Protein AF-A0A6N6KF00-F1 (afdb_monomer_lite)

Radius of gyration: 11.95 Å; chains: 1; bounding box: 24×31×28 Å

Secondary structure (DSSP, 8-state):
--SS-------STTB-TT--------TTHHHHHHHHHHT---TT------GGGB-

pLDDT: mean 93.47, std 7.96, range [58.25, 98.31]

Structure (mmCIF, N/CA/C/O backbone):
data_AF-A0A6N6KF00-F1
#
_entry.id   AF-A0A6N6KF00-F1
#
loop_
_atom_site.group_PDB
_atom_site.id
_atom_site.type_symbol
_atom_site.label_atom_id
_atom_site.label_alt_id
_atom_site.label_comp_id
_atom_site.label_asym_id
_atom_site.label_entity_id
_atom_site.label_seq_id
_atom_site.pdbx_PDB_ins_code
_atom_site.Cartn_x
_atom_site.Cartn_y
_atom_site.Cartn_z
_atom_site.occupancy
_atom_site.B_iso_or_equiv
_atom_site.auth_seq_id
_atom_site.auth_comp_id
_atom_site.auth_asym_id
_atom_site.auth_atom_id
_atom_site.pdbx_PDB_model_num
ATOM 1 N N . GLU A 1 1 ? 14.242 8.812 -16.039 1.00 58.25 1 GLU A N 1
ATOM 2 C CA . GLU A 1 1 ? 13.175 8.595 -15.038 1.00 58.25 1 GLU A CA 1
ATOM 3 C C . GLU A 1 1 ? 11.737 8.771 -15.569 1.00 58.25 1 GLU A C 1
ATOM 5 O O . GLU A 1 1 ? 10.825 8.927 -14.779 1.00 58.25 1 GLU A O 1
ATOM 10 N N . GLY A 1 2 ? 11.458 8.678 -16.880 1.00 62.44 2 GLY A N 1
ATOM 11 C CA . GLY A 1 2 ? 10.120 9.025 -17.411 1.00 62.44 2 GLY A CA 1
ATOM 12 C C . GLY A 1 2 ? 9.071 7.903 -17.512 1.00 62.44 2 GLY A C 1
ATOM 13 O O . GLY A 1 2 ? 7.930 8.190 -17.847 1.00 62.44 2 GLY A O 1
ATOM 14 N N . CYS A 1 3 ? 9.424 6.631 -17.276 1.00 68.38 3 CYS A N 1
ATOM 15 C CA . CYS A 1 3 ? 8.502 5.487 -17.457 1.00 68.38 3 CYS A CA 1
ATOM 16 C C . CYS A 1 3 ? 8.555 4.437 -16.334 1.00 68.38 3 CYS A C 1
ATOM 18 O O . CYS A 1 3 ? 7.992 3.358 -16.484 1.00 68.38 3 CYS A O 1
ATOM 20 N N . ARG A 1 4 ? 9.273 4.709 -15.238 1.00 81.69 4 ARG A N 1
ATOM 21 C CA . ARG A 1 4 ? 9.464 3.748 -14.130 1.00 81.69 4 ARG A CA 1
ATOM 22 C C . ARG A 1 4 ? 9.039 4.302 -12.769 1.00 81.69 4 ARG A C 1
ATOM 24 O O . ARG A 1 4 ? 9.112 3.579 -11.790 1.00 81.69 4 ARG A O 1
ATOM 31 N N . HIS A 1 5 ? 8.603 5.560 -12.724 1.00 88.06 5 HIS A N 1
ATOM 32 C CA . HIS A 1 5 ? 8.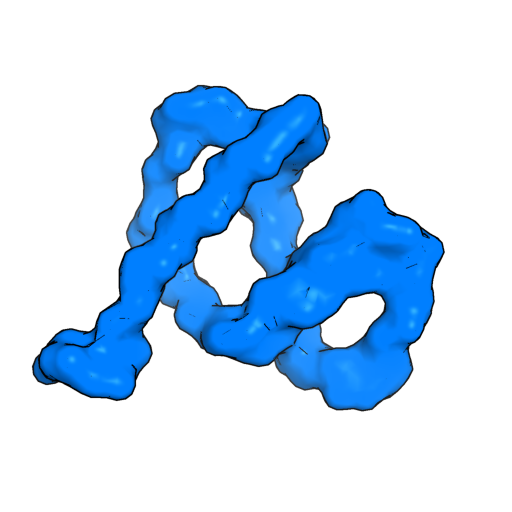107 6.221 -11.524 1.00 88.06 5 HIS A CA 1
ATOM 33 C C . HIS A 1 5 ? 6.661 6.659 -11.772 1.00 88.06 5 HIS A C 1
ATOM 35 O O . HIS A 1 5 ? 6.368 7.254 -12.812 1.00 88.06 5 HIS A O 1
ATOM 41 N N . ILE A 1 6 ? 5.763 6.319 -10.850 1.00 90.88 6 ILE A N 1
ATOM 42 C CA . ILE A 1 6 ? 4.326 6.593 -10.941 1.00 90.88 6 ILE A CA 1
ATOM 43 C C . ILE A 1 6 ? 3.891 7.238 -9.628 1.00 90.88 6 ILE A C 1
ATOM 45 O O . ILE A 1 6 ? 4.292 6.791 -8.557 1.00 90.88 6 ILE A O 1
ATOM 49 N N . ASN A 1 7 ? 3.048 8.268 -9.715 1.00 91.50 7 ASN A N 1
ATOM 50 C CA . ASN A 1 7 ? 2.450 8.880 -8.533 1.00 91.50 7 ASN A CA 1
ATOM 51 C C . ASN A 1 7 ? 1.480 7.902 -7.855 1.00 91.50 7 ASN A C 1
ATOM 53 O O . ASN A 1 7 ? 0.581 7.365 -8.505 1.00 91.50 7 ASN A O 1
ATOM 57 N N . ARG A 1 8 ? 1.630 7.725 -6.540 1.00 93.31 8 ARG A N 1
ATOM 58 C CA . ARG A 1 8 ? 0.716 6.960 -5.682 1.00 93.31 8 ARG A CA 1
ATOM 59 C C . ARG A 1 8 ? -0.146 7.930 -4.874 1.00 93.31 8 ARG A C 1
ATOM 61 O O . ARG A 1 8 ? 0.372 8.870 -4.283 1.00 93.31 8 ARG A O 1
ATOM 68 N N . PHE A 1 9 ? -1.453 7.688 -4.835 1.00 94.94 9 PHE A N 1
ATOM 69 C CA . PHE A 1 9 ? -2.395 8.421 -3.989 1.00 94.94 9 PHE A CA 1
ATOM 70 C C . PHE A 1 9 ? -3.357 7.435 -3.329 1.00 94.94 9 PHE A C 1
ATOM 72 O O . PHE A 1 9 ? -3.920 6.578 -4.010 1.00 94.94 9 PHE A O 1
ATOM 79 N N . ALA A 1 10 ? -3.544 7.572 -2.018 1.00 94.50 10 ALA A N 1
ATOM 80 C CA . ALA A 1 10 ? -4.473 6.781 -1.222 1.00 94.50 10 ALA A CA 1
ATOM 81 C C . ALA A 1 10 ? -5.387 7.716 -0.421 1.00 94.50 10 ALA A C 1
ATOM 83 O O . ALA A 1 10 ? -4.957 8.772 0.044 1.00 94.50 10 ALA A O 1
ATOM 84 N N . TRP A 1 11 ? -6.660 7.344 -0.288 1.00 95.31 11 TRP A N 1
ATOM 85 C CA . TRP A 1 11 ? -7.651 8.119 0.450 1.00 95.31 11 TRP A CA 1
ATOM 86 C C . TRP A 1 11 ? -8.751 7.211 0.989 1.00 95.31 11 TRP A C 1
ATOM 88 O O . TRP A 1 11 ? -9.278 6.364 0.270 1.00 95.31 11 TRP A O 1
ATOM 98 N N . GLY A 1 12 ? -9.103 7.411 2.253 1.00 94.75 12 GLY A N 1
ATOM 99 C CA . GLY A 1 12 ? -10.089 6.611 2.963 1.00 94.75 12 GLY A CA 1
ATOM 100 C C . GLY A 1 12 ? -10.013 6.861 4.469 1.00 94.75 12 GLY A C 1
ATOM 101 O O . GLY A 1 12 ? -9.154 7.629 4.907 1.00 94.75 12 GLY A O 1
ATOM 102 N N . PRO A 1 13 ? -10.923 6.258 5.248 1.00 95.44 13 PRO A N 1
ATOM 103 C CA . PRO A 1 13 ? -10.932 6.387 6.702 1.00 95.44 13 PRO A CA 1
ATOM 104 C C . PRO A 1 13 ? -9.741 5.686 7.369 1.00 95.44 13 PRO A C 1
ATOM 106 O O . PRO A 1 13 ? -9.328 6.121 8.433 1.00 95.44 13 PRO A O 1
ATOM 109 N N . ASP A 1 14 ? -9.179 4.660 6.729 1.00 96.44 14 ASP A N 1
ATOM 110 C CA . ASP A 1 14 ? -8.061 3.867 7.254 1.00 96.44 14 ASP A CA 1
ATOM 111 C C . ASP A 1 14 ? -6.682 4.448 6.891 1.00 96.44 14 ASP A C 1
ATOM 113 O O . ASP A 1 14 ? -5.660 3.847 7.201 1.00 96.44 14 ASP A O 1
ATOM 117 N N . PHE A 1 15 ? -6.634 5.599 6.208 1.00 97.31 15 PHE A N 1
ATOM 118 C CA . PHE A 1 15 ? -5.396 6.235 5.751 1.00 97.31 15 PHE A CA 1
ATOM 119 C C . PHE A 1 15 ? -5.120 7.546 6.484 1.00 97.31 15 PHE A C 1
ATOM 121 O O . PHE A 1 15 ? -6.016 8.381 6.646 1.00 97.31 15 PHE A O 1
ATOM 128 N N . LYS A 1 16 ? -3.845 7.791 6.809 1.00 96.44 16 LYS A N 1
ATOM 129 C CA . LYS A 1 16 ? -3.400 9.051 7.419 1.00 96.44 16 LYS A CA 1
ATOM 130 C C . LYS A 1 16 ? -3.780 10.262 6.573 1.00 96.44 16 LYS A C 1
ATOM 132 O O . LYS A 1 16 ?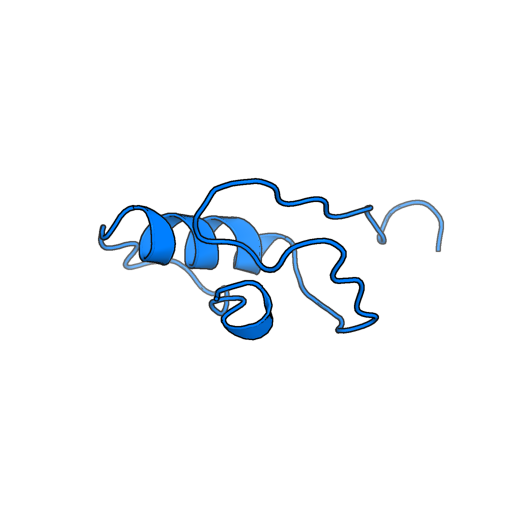 -3.525 10.339 5.368 1.00 96.44 16 LYS A O 1
ATOM 137 N N . ARG A 1 17 ? -4.333 11.281 7.226 1.00 95.94 17 ARG A N 1
ATOM 138 C CA . ARG A 1 17 ? -4.769 12.517 6.559 1.00 95.94 17 ARG A CA 1
ATOM 139 C C . ARG A 1 17 ? -3.607 13.480 6.314 1.00 95.94 17 ARG A C 1
ATOM 141 O O . ARG A 1 17 ? -2.878 13.830 7.235 1.00 95.94 17 ARG A O 1
ATOM 148 N N . GLY A 1 18 ? -3.495 13.983 5.081 1.00 95.00 18 GLY A N 1
ATOM 149 C CA . GLY A 1 18 ? -2.473 14.975 4.712 1.00 95.00 18 GLY A CA 1
ATOM 150 C C . GLY A 1 18 ? -1.041 14.437 4.773 1.00 95.00 18 GLY A C 1
ATOM 151 O O . GLY A 1 18 ? -0.104 15.221 4.900 1.00 95.00 18 GLY A O 1
ATOM 152 N N . TYR A 1 19 ? -0.886 13.114 4.720 1.00 94.94 19 TYR A N 1
ATOM 153 C CA . TYR A 1 19 ? 0.400 12.439 4.770 1.00 94.94 19 TYR A CA 1
ATOM 154 C C . TYR A 1 19 ? 1.059 12.407 3.388 1.00 94.94 19 TYR A C 1
ATOM 156 O O . TYR A 1 19 ? 0.404 12.141 2.380 1.00 94.94 19 TYR A O 1
ATOM 164 N N . SER A 1 20 ? 2.359 12.688 3.353 1.00 94.62 20 SER A N 1
ATOM 165 C CA . SER A 1 20 ? 3.210 12.585 2.169 1.00 94.62 20 SER A CA 1
ATOM 166 C C . SER A 1 20 ? 4.537 11.962 2.568 1.00 94.62 20 SER A C 1
ATOM 168 O O . SER A 1 20 ? 5.101 12.334 3.600 1.00 94.62 20 SER A O 1
ATOM 170 N N . GLU A 1 21 ? 5.050 11.069 1.736 1.00 92.19 21 GLU A N 1
ATOM 171 C CA . GLU A 1 21 ? 6.285 10.339 1.990 1.00 92.19 21 GLU A CA 1
ATOM 172 C C . GLU A 1 21 ? 7.070 10.110 0.700 1.00 92.19 21 GLU A C 1
ATOM 174 O O . GLU A 1 21 ? 6.485 10.018 -0.379 1.00 92.19 21 GLU A O 1
ATOM 179 N N . ASP A 1 22 ? 8.384 9.943 0.851 1.00 92.31 22 ASP A N 1
ATOM 180 C CA . ASP A 1 22 ? 9.317 9.628 -0.236 1.00 92.31 22 ASP A CA 1
ATOM 181 C C . ASP A 1 22 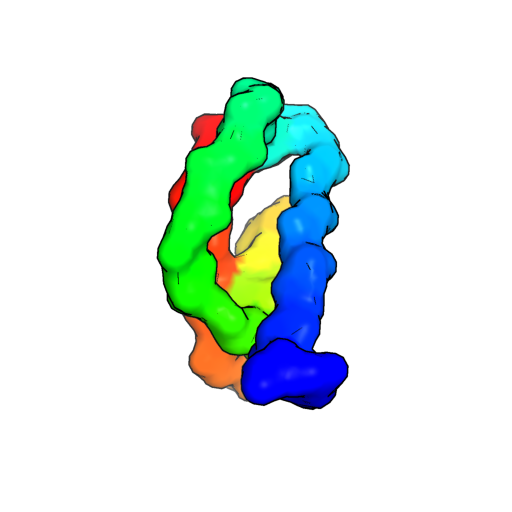? 9.848 8.184 -0.128 1.00 92.31 22 ASP A C 1
ATOM 183 O O . ASP A 1 22 ? 10.950 7.871 -0.578 1.00 92.31 22 ASP A O 1
ATOM 187 N N . ILE A 1 23 ? 9.083 7.289 0.510 1.00 94.06 23 ILE A N 1
ATOM 188 C CA . ILE A 1 23 ? 9.440 5.871 0.632 1.00 94.06 23 ILE A CA 1
ATOM 189 C C . ILE A 1 23 ? 9.258 5.190 -0.728 1.00 94.06 23 ILE A C 1
ATOM 191 O O . ILE A 1 23 ? 8.162 5.176 -1.303 1.00 94.06 23 ILE A O 1
ATOM 195 N N . GLU A 1 24 ? 10.348 4.614 -1.238 1.00 94.06 24 GLU A N 1
ATOM 196 C CA . GLU A 1 24 ? 10.337 3.834 -2.473 1.00 94.06 24 GLU A CA 1
ATOM 197 C C . GLU A 1 24 ? 9.509 2.558 -2.294 1.00 94.06 24 GLU A C 1
ATOM 199 O O . GLU A 1 24 ? 9.700 1.794 -1.349 1.00 94.06 24 GLU A O 1
ATOM 204 N N . ARG A 1 25 ? 8.580 2.336 -3.226 1.00 95.62 25 ARG A N 1
ATOM 205 C CA . ARG A 1 25 ? 7.677 1.182 -3.261 1.00 95.62 25 ARG A CA 1
ATOM 206 C C . ARG A 1 25 ? 7.523 0.682 -4.687 1.00 95.62 25 ARG A C 1
ATOM 208 O O . ARG A 1 25 ? 7.674 1.449 -5.643 1.00 95.62 25 ARG A O 1
ATOM 215 N N . GLU A 1 26 ? 7.171 -0.587 -4.825 1.00 95.69 26 GLU A N 1
ATOM 216 C CA . GLU A 1 26 ? 6.920 -1.219 -6.115 1.00 95.69 26 GLU A CA 1
ATOM 217 C C . GLU A 1 26 ? 5.417 -1.364 -6.383 1.00 95.69 26 GLU A C 1
ATOM 219 O O . GLU A 1 26 ? 4.582 -1.364 -5.481 1.00 95.69 26 GLU A O 1
ATOM 224 N N . LEU A 1 27 ? 5.031 -1.526 -7.652 1.00 95.00 27 LEU A N 1
ATOM 225 C CA . LEU A 1 27 ? 3.615 -1.696 -8.010 1.00 95.00 27 LEU A CA 1
ATOM 226 C C . LEU A 1 27 ? 2.996 -2.974 -7.424 1.00 95.00 27 LEU A C 1
ATOM 228 O O . LEU A 1 27 ? 1.780 -3.031 -7.250 1.00 95.00 27 LEU A O 1
ATOM 232 N N . ILE A 1 28 ? 3.818 -3.979 -7.107 1.00 96.94 28 ILE A N 1
ATOM 233 C CA . ILE A 1 28 ? 3.377 -5.224 -6.467 1.00 96.94 28 ILE A CA 1
ATOM 234 C C . ILE A 1 28 ? 2.979 -5.031 -4.996 1.00 96.94 28 ILE A C 1
ATOM 236 O O . ILE A 1 28 ? 2.230 -5.849 -4.471 1.00 96.94 28 ILE A O 1
ATOM 240 N N . ASP A 1 29 ? 3.385 -3.931 -4.358 1.00 97.69 29 ASP A N 1
ATOM 241 C CA . ASP A 1 29 ? 3.011 -3.604 -2.975 1.00 97.69 29 ASP A CA 1
ATOM 242 C C . ASP A 1 29 ? 1.550 -3.140 -2.870 1.00 97.69 29 ASP A C 1
ATOM 244 O O . ASP A 1 29 ? 0.910 -3.276 -1.826 1.00 97.69 29 ASP A O 1
ATOM 248 N N . ILE A 1 30 ? 0.981 -2.626 -3.969 1.00 96.81 30 ILE A N 1
ATOM 249 C CA . ILE A 1 30 ? -0.418 -2.185 -4.034 1.00 96.81 30 ILE A CA 1
ATOM 250 C C . ILE A 1 30 ? -1.381 -3.346 -3.732 1.00 96.81 30 ILE A C 1
ATOM 252 O O . ILE A 1 30 ? -2.162 -3.214 -2.790 1.00 96.81 30 ILE A O 1
ATOM 256 N N . PRO A 1 31 ? -1.366 -4.482 -4.463 1.00 97.75 31 PRO A N 1
ATOM 257 C CA . PRO A 1 31 ? -2.267 -5.589 -4.161 1.00 97.75 31 PRO A CA 1
ATOM 258 C C . PRO A 1 31 ? -2.012 -6.220 -2.784 1.00 97.75 31 PRO A C 1
ATOM 260 O O . PRO A 1 31 ? -2.986 -6.622 -2.154 1.00 97.75 31 PRO A O 1
ATOM 263 N N . ALA A 1 32 ? -0.768 -6.253 -2.284 1.00 98.31 32 ALA A N 1
ATOM 264 C CA . ALA A 1 32 ? -0.475 -6.700 -0.914 1.00 98.31 32 ALA A CA 1
ATOM 265 C C . ALA A 1 32 ? -1.176 -5.810 0.128 1.00 98.31 32 ALA A C 1
ATOM 267 O O . ALA A 1 32 ? -1.865 -6.297 1.018 1.00 98.31 32 ALA A O 1
ATOM 268 N N . THR A 1 33 ? -1.069 -4.490 -0.038 1.00 98.00 33 THR A N 1
ATOM 269 C CA . THR A 1 33 ? -1.690 -3.501 0.857 1.00 98.00 33 THR A CA 1
ATOM 270 C C . THR A 1 33 ? -3.220 -3.526 0.773 1.00 98.00 33 THR A C 1
ATOM 272 O O . THR A 1 33 ? -3.900 -3.366 1.781 1.00 98.00 33 THR A O 1
ATOM 275 N N . VAL A 1 34 ? -3.789 -3.755 -0.417 1.00 97.50 34 VAL A N 1
ATOM 276 C CA . VAL A 1 34 ? -5.245 -3.894 -0.603 1.00 97.50 34 VAL A CA 1
ATOM 277 C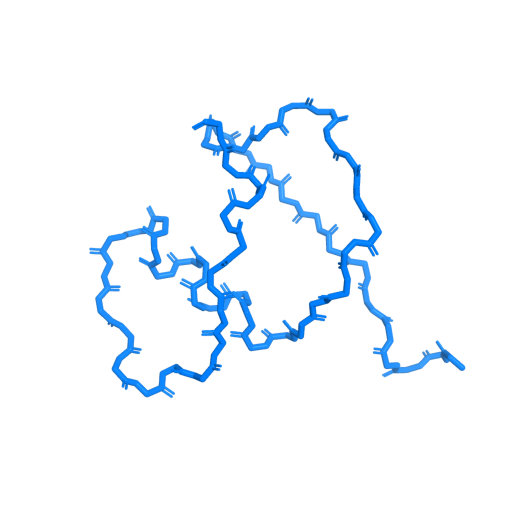 C . VAL A 1 34 ? -5.773 -5.180 0.035 1.00 97.50 34 VAL A C 1
ATOM 279 O O . VAL A 1 34 ? -6.858 -5.156 0.612 1.00 97.50 34 VAL A O 1
ATOM 282 N N . ALA A 1 35 ? -5.026 -6.284 -0.064 1.00 98.19 35 ALA A N 1
ATOM 283 C CA . ALA A 1 35 ? -5.377 -7.546 0.582 1.00 98.19 35 ALA A CA 1
ATOM 284 C C . ALA A 1 35 ? -5.438 -7.397 2.107 1.00 98.19 35 ALA A C 1
ATOM 286 O O . ALA A 1 35 ? -6.423 -7.818 2.713 1.00 98.19 35 ALA A O 1
ATOM 287 N N . GLU A 1 36 ? -4.459 -6.699 2.694 1.00 97.69 36 GLU A N 1
ATOM 288 C CA . GLU A 1 36 ? -4.477 -6.334 4.114 1.00 97.69 36 GLU A CA 1
ATOM 289 C C . GLU A 1 36 ? -5.700 -5.466 4.449 1.00 97.69 36 GLU A C 1
ATOM 291 O O . GLU A 1 36 ? -6.492 -5.818 5.317 1.00 97.69 36 GLU A O 1
ATOM 296 N N . LEU A 1 37 ? -5.939 -4.377 3.713 1.00 97.00 37 LEU A N 1
ATOM 297 C CA . LEU A 1 37 ? -7.061 -3.468 3.985 1.00 97.00 37 LEU A CA 1
ATOM 298 C C . LEU A 1 37 ? -8.430 -4.170 3.938 1.00 97.00 37 LEU A C 1
ATOM 300 O O . LEU A 1 37 ? -9.330 -3.860 4.716 1.00 97.00 37 LEU A O 1
ATOM 304 N N . LEU A 1 38 ? -8.599 -5.108 3.006 1.00 96.94 38 LEU A N 1
ATOM 305 C CA . LEU A 1 38 ? -9.850 -5.837 2.796 1.00 96.94 38 LEU A CA 1
ATOM 306 C C . LEU A 1 38 ? -9.908 -7.179 3.541 1.00 96.94 38 LEU A C 1
ATOM 308 O O . LEU A 1 38 ? -10.919 -7.876 3.430 1.00 96.94 38 LEU A O 1
ATOM 312 N N . GLN A 1 39 ? -8.866 -7.520 4.303 1.00 97.19 39 GLN A N 1
ATOM 313 C CA . GLN A 1 39 ? -8.782 -8.713 5.145 1.00 97.19 39 GLN A CA 1
ATOM 314 C C . GLN A 1 39 ? -9.027 -10.016 4.361 1.00 97.19 39 GLN A C 1
ATOM 316 O O . GLN A 1 39 ? -9.843 -10.855 4.753 1.00 97.19 39 GLN A O 1
ATOM 321 N N . PHE A 1 40 ? -8.329 -10.186 3.233 1.00 97.69 40 PHE A N 1
ATOM 322 C CA . PHE A 1 40 ? -8.344 -11.434 2.463 1.00 97.69 40 PHE A CA 1
ATOM 323 C C . PHE A 1 40 ? -6.933 -11.934 2.138 1.00 97.69 40 PHE A C 1
ATOM 325 O O . PHE A 1 40 ? -6.001 -11.153 1.975 1.00 97.69 40 PHE A O 1
ATOM 332 N N . ASP A 1 41 ? -6.793 -13.252 1.984 1.00 96.44 41 ASP A N 1
ATOM 333 C CA . ASP A 1 41 ? -5.509 -13.877 1.667 1.00 96.44 41 ASP A CA 1
ATOM 334 C C . ASP A 1 41 ? -5.123 -13.685 0.193 1.00 96.44 41 ASP A C 1
ATOM 336 O O . ASP A 1 41 ? -5.915 -13.950 -0.717 1.00 96.44 41 ASP A O 1
ATOM 340 N N . LEU A 1 42 ? -3.864 -13.314 -0.052 1.00 96.94 42 LEU A N 1
ATOM 341 C CA . LEU A 1 42 ? -3.276 -13.236 -1.391 1.00 96.94 42 LEU A CA 1
ATOM 342 C C . LEU A 1 42 ? -1.994 -14.096 -1.466 1.00 96.94 42 LEU A C 1
ATOM 344 O O . LEU A 1 42 ? -0.888 -13.558 -1.417 1.00 96.94 42 LEU A O 1
ATOM 348 N N . PRO A 1 43 ? -2.126 -15.436 -1.568 1.00 92.81 43 PRO A N 1
ATOM 349 C CA . PRO A 1 43 ? -1.047 -16.396 -1.288 1.00 92.81 43 PRO A CA 1
ATOM 350 C C . PRO A 1 43 ? 0.161 -16.347 -2.239 1.00 92.81 43 PRO A C 1
ATOM 352 O O . PRO A 1 43 ? 1.225 -16.837 -1.874 1.00 92.81 43 PRO A O 1
ATOM 355 N N . ASP A 1 44 ? 0.028 -15.730 -3.416 1.00 94.00 44 ASP A N 1
ATOM 356 C CA . ASP A 1 44 ? 1.110 -15.592 -4.406 1.00 94.00 44 ASP A CA 1
ATOM 357 C C . ASP A 1 44 ? 1.623 -14.145 -4.537 1.00 94.00 44 ASP A C 1
ATOM 359 O O . ASP A 1 44 ? 2.356 -13.813 -5.475 1.00 94.00 44 ASP A O 1
ATOM 363 N N . CYS A 1 45 ? 1.227 -13.252 -3.624 1.00 95.38 45 C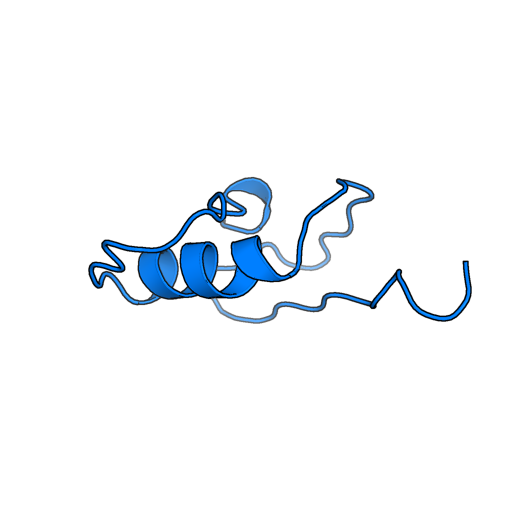YS A N 1
ATOM 364 C CA . CYS A 1 45 ? 1.742 -11.890 -3.625 1.00 95.38 45 CYS A CA 1
ATOM 365 C C . CYS A 1 45 ? 3.207 -11.863 -3.185 1.00 95.38 45 CYS A C 1
ATOM 367 O O . CYS A 1 45 ? 3.569 -12.437 -2.162 1.00 95.38 45 CYS A O 1
ATOM 369 N N . GLN A 1 46 ? 4.038 -11.145 -3.937 1.00 97.25 46 GLN A N 1
ATOM 370 C CA . GLN A 1 46 ? 5.437 -10.883 -3.577 1.00 97.25 46 GLN A CA 1
ATOM 371 C C . GLN A 1 46 ? 5.649 -9.461 -3.040 1.00 97.25 46 GLN A C 1
ATOM 373 O O . GLN A 1 46 ? 6.767 -9.109 -2.678 1.00 97.25 46 GLN A O 1
ATOM 378 N N . GLY A 1 47 ? 4.593 -8.643 -3.027 1.00 97.31 47 GLY A N 1
ATOM 379 C CA . GLY A 1 47 ? 4.641 -7.289 -2.494 1.00 97.31 47 GLY A CA 1
ATOM 380 C C . GLY A 1 47 ? 4.644 -7.261 -0.972 1.00 97.31 47 GLY A C 1
ATOM 381 O O . GLY A 1 47 ? 4.276 -8.227 -0.305 1.00 97.31 47 GLY A O 1
ATOM 382 N N . THR A 1 48 ? 5.035 -6.118 -0.428 1.00 97.81 48 THR A N 1
ATOM 383 C CA . THR A 1 48 ? 5.013 -5.825 1.005 1.00 97.81 48 THR A CA 1
ATOM 384 C C . THR A 1 48 ? 3.875 -4.857 1.313 1.00 97.81 48 THR A C 1
ATOM 386 O O . THR A 1 48 ? 3.620 -3.925 0.552 1.00 97.81 48 THR A O 1
ATOM 389 N N . VAL A 1 49 ? 3.190 -5.058 2.438 1.00 97.94 49 VAL A N 1
ATOM 390 C CA . VAL A 1 49 ? 2.153 -4.132 2.911 1.00 97.94 49 VAL A CA 1
ATOM 391 C C . VAL A 1 49 ? 2.777 -2.764 3.224 1.00 97.94 49 VAL A C 1
ATOM 393 O O . VAL A 1 49 ? 3.810 -2.675 3.891 1.00 97.94 49 VAL A O 1
ATOM 396 N N . MET A 1 50 ? 2.149 -1.691 2.741 1.00 97.69 50 MET A N 1
ATOM 397 C CA . MET A 1 50 ? 2.528 -0.302 3.022 1.00 97.69 50 MET A CA 1
ATOM 398 C C . MET A 1 50 ? 1.891 0.175 4.339 1.00 97.69 50 MET A C 1
ATOM 400 O O . MET A 1 50 ? 1.020 1.046 4.342 1.00 97.69 50 MET A O 1
ATOM 404 N N . GLU A 1 51 ? 2.295 -0.432 5.459 1.00 96.81 51 GLU A N 1
ATOM 405 C CA . GLU A 1 51 ? 1.761 -0.153 6.806 1.00 96.81 51 GLU A CA 1
ATOM 406 C C . GLU A 1 51 ? 1.883 1.325 7.207 1.00 96.81 51 GLU A C 1
ATOM 408 O O . GLU A 1 51 ? 1.066 1.854 7.959 1.00 96.81 51 GLU A O 1
ATOM 413 N N . GLU A 1 52 ? 2.884 2.027 6.677 1.00 95.88 52 GLU A N 1
ATOM 414 C CA . GLU A 1 52 ? 3.116 3.444 6.924 1.00 95.88 52 GLU A CA 1
ATOM 415 C C . GLU A 1 52 ? 1.952 4.347 6.483 1.00 95.88 52 GLU A C 1
ATOM 417 O O . GLU A 1 52 ? 1.801 5.448 7.025 1.00 95.88 52 GLU A O 1
ATOM 422 N N . LEU A 1 53 ? 1.093 3.869 5.575 1.00 95.75 53 LEU A N 1
ATOM 423 C CA . LEU A 1 53 ? -0.078 4.594 5.086 1.00 95.75 53 LEU A CA 1
ATOM 424 C C . LEU A 1 53 ? -1.258 4.585 6.072 1.00 95.75 53 LEU A C 1
ATOM 426 O O . LEU A 1 53 ? -2.098 5.488 5.999 1.00 95.75 53 LEU A O 1
ATOM 430 N N . PHE A 1 54 ? -1.334 3.598 6.969 1.00 95.50 54 PHE A N 1
ATOM 431 C CA . PHE A 1 54 ? -2.492 3.384 7.843 1.00 95.50 54 PHE A CA 1
ATOM 432 C C . PHE A 1 54 ? -2.462 4.249 9.119 1.00 95.50 54 PHE A C 1
ATOM 434 O O . PHE A 1 54 ? -1.379 4.643 9.570 1.00 95.50 54 PHE A O 1
ATOM 441 N N . GLU A 1 55 ? -3.645 4.582 9.666 1.00 86.62 55 GLU A N 1
ATOM 442 C CA . GLU A 1 55 ? -3.819 5.247 10.984 1.00 86.62 55 GLU A CA 1
ATOM 443 C C . GLU A 1 55 ? -3.736 4.285 12.178 1.00 86.62 55 GLU A C 1
ATOM 445 O O . GLU A 1 55 ? -4.267 3.156 12.090 1.00 86.62 55 GLU A O 1
#

Sequence (55 aa):
EGCRHINRFAWGPDFKRGYSEDIERELIDIPATVAELLQFDLPDCQGTVMEELFE

Foldseek 3Di:
DPPQDDDDDDDDPFFDPPDDDPDDADPLQVVVQVCVVVVHDDPPRPHDHP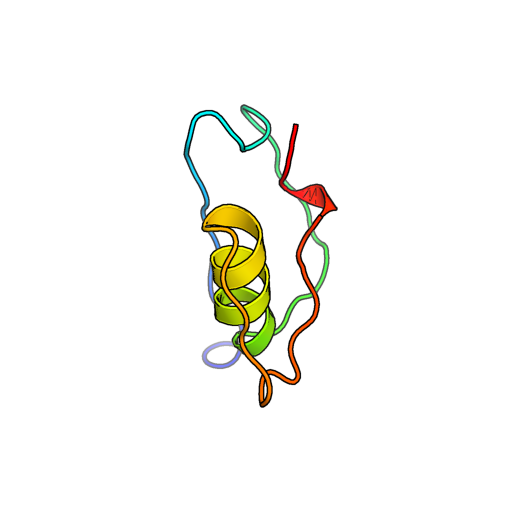CVGGD